Protein AF-A0A6C1KLH9-F1 (afdb_monomer)

Mean predicted aligned error: 2.97 Å

Solvent-accessible surface area (backbone atoms only — not comparable to full-atom values): 5590 Å² total; per-residue (Å²): 130,92,80,72,54,61,69,61,37,35,52,55,48,45,41,52,48,48,38,57,47,50,35,68,76,35,86,89,40,57,54,79,49,63,42,49,53,34,74,31,75,55,49,77,56,95,38,33,42,35,18,77,17,16,30,36,28,32,87,83,40,42,24,37,27,28,38,41,34,32,32,39,85,80,25,79,49,77,76,46,77,52,74,49,81,56,61,74,53,60,75,88,53,27,72,83,34,80,45,76,125

Secondary structure (DSSP, 8-state):
-----HHHHHHHHHHHHHHHHHHHH-TT--EEEEEEEEEEPPEE-SSEEEEEEEEEEETTEEEEEEEEEEE-TTS-SEEEEEEEEEEEPPGGGGGGGT---

Nearest PDB structures (foldseek):
  4r80-assembly2_B  TM=5.810E-01  e=1.129E-02  synthetic construct
  3fka-assembly1_D  TM=5.463E-01  e=1.546E+00  Ruegeria pomeroyi DSS-3
  7o5y-assembly1_B  TM=3.064E-01  e=9.012E-01  Streptococcus sanguinis
  7yyh-assembly1_P  TM=3.234E-01  e=3.374E+00  Homo sapiens
  1t71-assembly1_A  TM=4.391E-01  e=6.527E+00  Mycoplasmoides pneumoniae M129

pLDDT: mean 95.74, std 7.6, range [46.28, 98.81]

Radius of gyration: 13.22 Å; Cα contacts (8 Å, |Δi|>4): 206; chains: 1; bounding box: 38×27×30 Å

Sequence (101 aa):
MLHVDLPTRIEQRCNARAMGTVGREHADMQPEETVAYAFADPQLGEASISAPGAAIRSHGHWYHLSYTCHTSADGMDVDTFSYTLGAEVPRDDWSAHSLVP

Foldseek 3Di:
DPDDDQQVLLVVLLFVVVQVVCCVVPVPWNWDGKALPQQHDWDDDQFKIWRQFMWTDTPNWIWTKTKIWGADNSSPGTPDIDMDTGGIDDPVCQVVRVHDD

Structure (mmCIF, N/CA/C/O backbone):
data_AF-A0A6C1KLH9-F1
#
_entry.id   AF-A0A6C1KLH9-F1
#
loop_
_atom_site.group_PDB
_atom_site.id
_atom_site.type_symbol
_atom_site.label_atom_id
_atom_site.label_alt_id
_atom_site.label_comp_id
_atom_site.label_asym_id
_atom_site.label_entity_id
_atom_site.label_seq_id
_atom_site.pdbx_PDB_ins_code
_atom_site.Cartn_x
_atom_site.Cartn_y
_atom_site.Cartn_z
_atom_site.occupancy
_atom_site.B_iso_or_equiv
_atom_site.auth_seq_id
_atom_site.auth_comp_id
_atom_site.auth_asym_id
_atom_site.auth_atom_id
_atom_site.pdbx_PDB_model_num
ATOM 1 N N . MET A 1 1 ? 23.216 -14.791 2.962 1.00 46.28 1 MET A N 1
ATOM 2 C CA . MET A 1 1 ? 22.386 -13.618 2.620 1.00 46.28 1 MET A CA 1
ATOM 3 C C . MET A 1 1 ? 21.072 -14.152 2.091 1.00 46.28 1 MET A C 1
ATOM 5 O O . MET A 1 1 ? 21.117 -14.959 1.172 1.00 46.28 1 MET A O 1
ATOM 9 N N . LEU A 1 2 ? 19.942 -13.797 2.702 1.00 53.00 2 LEU A N 1
ATOM 10 C CA . LEU A 1 2 ? 18.626 -14.114 2.144 1.00 53.00 2 LEU A CA 1
ATOM 11 C C . LEU A 1 2 ? 18.486 -13.326 0.839 1.00 53.00 2 LEU A C 1
ATOM 13 O O . LEU A 1 2 ? 18.383 -12.102 0.861 1.00 53.00 2 LEU A O 1
ATOM 17 N N . HIS A 1 3 ? 18.592 -14.018 -0.292 1.00 69.25 3 HIS A N 1
ATOM 18 C CA . HIS A 1 3 ? 18.278 -13.445 -1.592 1.00 69.25 3 HIS A CA 1
ATOM 19 C C . HIS A 1 3 ? 16.765 -13.540 -1.756 1.00 69.25 3 HIS A C 1
ATOM 21 O O . HIS A 1 3 ? 16.235 -14.619 -2.003 1.00 69.25 3 HIS A O 1
ATOM 27 N N . VAL A 1 4 ? 16.078 -12.426 -1.527 1.00 78.94 4 VAL A N 1
ATOM 28 C CA . VAL A 1 4 ? 14.651 -12.306 -1.823 1.00 78.94 4 VAL A CA 1
ATOM 29 C C . VAL A 1 4 ? 14.512 -12.222 -3.343 1.00 78.94 4 VAL A C 1
ATOM 31 O O . VAL A 1 4 ? 15.232 -11.443 -3.979 1.00 78.94 4 VAL A O 1
ATOM 34 N N . ASP A 1 5 ? 13.634 -13.036 -3.931 1.00 92.38 5 ASP A N 1
ATOM 35 C CA . ASP A 1 5 ? 13.367 -12.962 -5.368 1.00 92.38 5 ASP A CA 1
ATOM 36 C C . ASP A 1 5 ? 12.862 -11.564 -5.772 1.00 92.38 5 ASP A C 1
ATOM 38 O O . ASP A 1 5 ? 12.436 -10.753 -4.944 1.00 92.38 5 ASP A O 1
ATOM 42 N N . LEU A 1 6 ? 13.008 -11.229 -7.055 1.00 93.06 6 LEU A N 1
ATOM 43 C CA . LEU A 1 6 ? 12.663 -9.898 -7.553 1.00 93.06 6 LEU A CA 1
ATOM 44 C C . LEU A 1 6 ? 11.189 -9.527 -7.283 1.00 93.06 6 LEU A C 1
ATOM 46 O O . LEU A 1 6 ? 10.983 -8.447 -6.731 1.00 93.06 6 LEU A O 1
ATOM 50 N N . PRO A 1 7 ? 10.187 -10.385 -7.566 1.00 9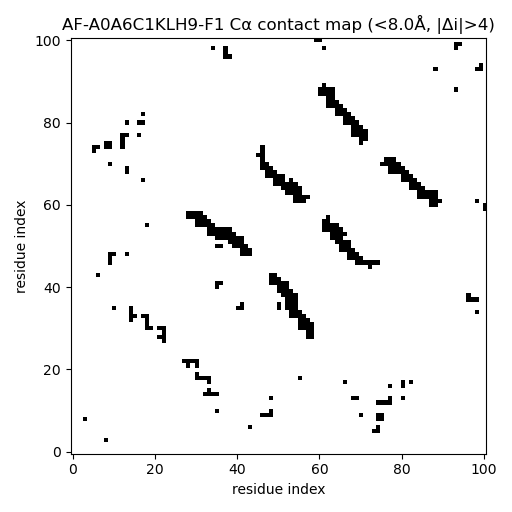4.69 7 PRO A N 1
ATOM 51 C CA . PRO A 1 7 ? 8.788 -10.078 -7.267 1.00 94.69 7 PRO A CA 1
ATOM 52 C C . PRO A 1 7 ? 8.525 -9.743 -5.798 1.00 94.69 7 PRO A C 1
ATOM 54 O O . PRO A 1 7 ? 7.944 -8.703 -5.495 1.00 94.69 7 PRO A O 1
ATOM 57 N N . THR A 1 8 ? 9.022 -10.573 -4.879 1.00 95.12 8 THR A N 1
ATOM 58 C CA . THR A 1 8 ? 8.840 -10.361 -3.440 1.00 95.12 8 THR A CA 1
ATOM 59 C C . THR A 1 8 ? 9.513 -9.065 -2.998 1.00 95.12 8 THR A C 1
ATOM 61 O O . THR A 1 8 ? 8.968 -8.308 -2.200 1.00 95.12 8 THR A O 1
ATOM 64 N N . ARG A 1 9 ? 10.697 -8.755 -3.535 1.00 95.69 9 ARG A N 1
ATOM 65 C CA . ARG A 1 9 ? 11.391 -7.496 -3.244 1.00 95.69 9 ARG A CA 1
ATOM 66 C C . ARG A 1 9 ? 10.610 -6.278 -3.747 1.00 95.69 9 ARG A C 1
ATOM 68 O O . ARG A 1 9 ? 10.506 -5.312 -2.993 1.00 95.69 9 ARG A O 1
ATOM 75 N N . ILE A 1 10 ? 10.056 -6.333 -4.960 1.00 97.25 10 ILE A N 1
ATOM 76 C CA . ILE A 1 10 ? 9.195 -5.275 -5.513 1.00 97.25 10 ILE A CA 1
ATOM 77 C C . ILE A 1 10 ? 8.002 -5.045 -4.583 1.00 97.25 10 ILE A C 1
ATOM 79 O O . ILE A 1 10 ? 7.789 -3.918 -4.138 1.00 97.25 10 ILE A O 1
ATOM 83 N N . GLU A 1 11 ? 7.273 -6.104 -4.225 1.00 97.50 11 GLU A N 1
ATOM 84 C CA . GLU A 1 11 ? 6.118 -6.007 -3.328 1.00 97.50 11 GLU A CA 1
ATOM 85 C C . GLU A 1 11 ? 6.498 -5.375 -1.983 1.00 97.50 11 GLU A C 1
ATOM 87 O O . GLU A 1 11 ? 5.890 -4.390 -1.567 1.00 97.50 11 GLU A O 1
ATOM 92 N N . GLN A 1 12 ? 7.557 -5.866 -1.336 1.00 96.88 12 GLN A N 1
ATOM 93 C CA . GLN A 1 12 ? 8.008 -5.358 -0.037 1.00 96.88 12 GLN A CA 1
ATOM 94 C C . GLN A 1 12 ? 8.412 -3.877 -0.096 1.00 96.88 12 GLN A C 1
ATOM 96 O O . GLN A 1 12 ? 8.084 -3.100 0.805 1.00 96.88 12 GLN A O 1
ATOM 101 N N . ARG A 1 13 ? 9.094 -3.448 -1.167 1.00 97.69 13 ARG A N 1
ATOM 102 C CA . ARG A 1 13 ? 9.436 -2.032 -1.369 1.00 97.69 13 ARG A CA 1
ATOM 103 C C . ARG A 1 13 ? 8.206 -1.166 -1.597 1.00 97.69 13 ARG A C 1
ATOM 105 O O . ARG A 1 13 ? 8.121 -0.076 -1.030 1.00 97.69 13 ARG A O 1
ATOM 112 N N . CYS A 1 14 ? 7.257 -1.645 -2.389 1.00 98.44 14 CYS A N 1
ATOM 113 C CA . CYS A 1 14 ? 6.030 -0.919 -2.679 1.00 98.44 14 CYS A CA 1
ATOM 114 C C . CYS A 1 14 ? 5.108 -0.829 -1.454 1.00 98.44 14 CYS A C 1
ATOM 116 O O . CYS A 1 14 ? 4.567 0.245 -1.199 1.00 98.44 14 CYS A O 1
ATOM 118 N N . ASN A 1 15 ? 5.027 -1.873 -0.623 1.00 98.44 15 ASN A N 1
ATOM 119 C CA . ASN A 1 15 ? 4.330 -1.838 0.667 1.00 98.44 15 ASN A CA 1
ATOM 120 C C . ASN A 1 15 ? 4.972 -0.821 1.621 1.00 98.44 15 ASN A C 1
ATOM 122 O O . ASN A 1 15 ? 4.283 0.018 2.202 1.00 98.44 15 ASN A O 1
ATOM 126 N N . ALA A 1 16 ? 6.306 -0.810 1.727 1.00 98.44 16 ALA A N 1
ATOM 127 C CA . ALA A 1 16 ? 7.017 0.192 2.523 1.00 98.44 16 ALA A CA 1
ATOM 128 C C . ALA A 1 16 ? 6.774 1.623 2.010 1.00 98.44 16 ALA A C 1
ATOM 130 O O . ALA A 1 16 ? 6.589 2.557 2.797 1.00 98.44 16 ALA A O 1
ATOM 131 N N . ARG A 1 17 ? 6.728 1.807 0.685 1.00 98.62 17 ARG A N 1
ATOM 132 C CA . ARG A 1 17 ? 6.386 3.091 0.069 1.00 98.62 17 ARG A CA 1
ATOM 133 C C . ARG A 1 17 ? 4.946 3.502 0.362 1.00 98.62 17 ARG A C 1
ATOM 135 O O . ARG A 1 17 ? 4.741 4.687 0.633 1.00 98.62 17 ARG A O 1
ATOM 142 N N . ALA A 1 18 ? 3.991 2.573 0.330 1.00 98.69 18 ALA A N 1
ATOM 143 C CA . ALA A 1 18 ? 2.596 2.828 0.672 1.00 98.69 18 ALA A CA 1
ATOM 144 C C . ALA A 1 18 ? 2.477 3.350 2.104 1.00 98.69 18 ALA A C 1
ATOM 146 O O . ALA A 1 18 ? 2.005 4.467 2.300 1.00 98.69 18 ALA A O 1
ATOM 147 N N . MET A 1 19 ? 3.035 2.624 3.077 1.00 98.62 19 MET A N 1
ATOM 148 C CA . MET A 1 19 ? 3.065 3.040 4.483 1.00 98.62 19 MET A CA 1
ATOM 149 C C . MET A 1 19 ? 3.694 4.420 4.670 1.00 98.62 19 MET A C 1
ATOM 151 O O . MET A 1 19 ? 3.108 5.305 5.291 1.00 98.62 19 MET A O 1
ATOM 155 N N . GLY A 1 20 ? 4.871 4.643 4.082 1.00 98.31 20 GLY A N 1
ATOM 156 C CA . GLY A 1 20 ? 5.551 5.926 4.203 1.00 98.31 20 GLY A CA 1
ATOM 157 C C . GLY A 1 20 ? 4.793 7.078 3.539 1.00 98.31 20 GLY A C 1
ATOM 158 O O . GLY A 1 20 ? 4.877 8.206 4.010 1.00 98.31 20 GLY A O 1
ATOM 159 N N . THR A 1 21 ? 4.094 6.832 2.431 1.00 98.44 21 THR A N 1
ATOM 160 C CA . THR A 1 21 ? 3.346 7.874 1.709 1.00 98.44 21 THR A CA 1
ATOM 161 C C . THR A 1 21 ? 2.048 8.206 2.428 1.00 98.44 21 THR A C 1
ATOM 163 O O . THR A 1 21 ? 1.839 9.375 2.738 1.00 98.44 21 THR A O 1
ATOM 166 N N . VAL A 1 22 ? 1.263 7.193 2.806 1.00 98.56 22 VAL A N 1
ATOM 167 C CA . VAL A 1 22 ? 0.024 7.371 3.573 1.00 98.56 22 VAL A CA 1
ATOM 168 C C . VAL A 1 22 ? 0.303 8.103 4.885 1.00 98.56 22 VAL A C 1
ATOM 170 O O . VAL A 1 22 ? -0.322 9.122 5.145 1.00 98.56 22 VAL A O 1
ATOM 173 N N . GLY A 1 23 ? 1.305 7.680 5.663 1.00 98.19 23 GLY A N 1
ATOM 174 C CA . GLY A 1 23 ? 1.632 8.340 6.934 1.00 98.19 23 GLY A CA 1
ATOM 175 C C . GLY A 1 23 ? 2.181 9.768 6.795 1.00 98.19 23 GLY A C 1
ATOM 176 O O . GLY A 1 23 ? 2.164 10.530 7.756 1.00 98.19 23 GLY A O 1
ATOM 177 N N . ARG A 1 24 ? 2.683 10.162 5.616 1.00 98.06 24 ARG A N 1
ATOM 178 C CA . ARG A 1 24 ? 3.086 11.556 5.351 1.00 98.06 24 ARG A CA 1
ATOM 179 C C . ARG A 1 24 ? 1.920 12.429 4.899 1.00 98.06 24 ARG A C 1
ATOM 181 O O . ARG A 1 24 ? 1.921 13.618 5.199 1.00 98.06 24 ARG A O 1
ATOM 188 N N . GLU A 1 25 ? 0.988 11.868 4.135 1.00 98.19 25 GLU A N 1
ATOM 189 C CA . GLU A 1 25 ? -0.135 12.604 3.541 1.00 98.19 25 GLU A CA 1
ATOM 190 C C . GLU A 1 25 ? -1.356 12.673 4.472 1.00 98.19 25 GLU A C 1
ATOM 192 O O . GLU A 1 25 ? -2.117 13.637 4.408 1.00 98.19 25 GLU A O 1
ATOM 197 N N . HIS A 1 26 ? -1.495 11.712 5.388 1.00 97.50 26 HIS A N 1
ATOM 198 C CA . HIS A 1 26 ? -2.560 11.630 6.385 1.00 97.50 26 HIS A CA 1
ATOM 199 C C . HIS A 1 26 ? -1.962 11.719 7.793 1.00 97.50 26 HIS A C 1
ATOM 201 O O . HIS A 1 26 ? -1.469 10.735 8.339 1.00 97.50 26 HIS A O 1
ATOM 207 N N . ALA A 1 27 ? -1.969 12.921 8.377 1.00 94.06 27 ALA A N 1
ATOM 208 C CA . ALA A 1 27 ? -1.301 13.206 9.653 1.00 94.06 27 ALA A CA 1
ATOM 209 C C . ALA A 1 27 ? -1.894 12.454 10.864 1.00 94.06 27 ALA A C 1
ATOM 211 O O . ALA A 1 27 ? -1.248 12.359 11.905 1.00 94.06 27 ALA A O 1
ATOM 212 N N . ASP A 1 28 ? -3.119 11.953 10.734 1.00 95.62 28 ASP A N 1
ATOM 213 C CA . ASP A 1 28 ? -3.840 11.132 11.706 1.00 95.62 28 ASP A CA 1
ATOM 214 C C . ASP A 1 28 ? -3.600 9.624 11.530 1.00 95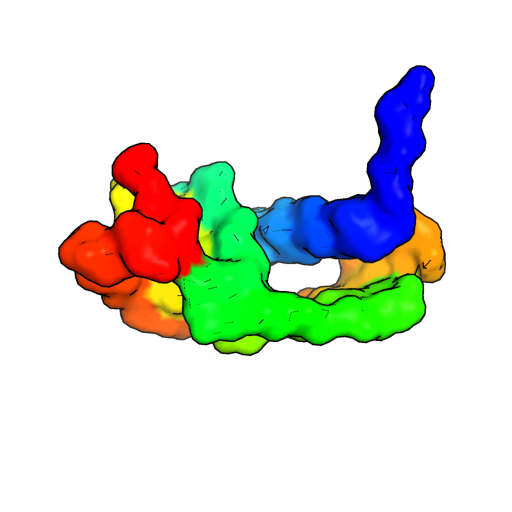.62 28 ASP A C 1
ATOM 216 O O . ASP A 1 28 ? -4.095 8.832 12.329 1.00 95.62 28 ASP A O 1
ATOM 220 N N . MET A 1 29 ? -2.824 9.221 10.519 1.00 97.69 29 MET A N 1
ATOM 221 C CA . MET A 1 29 ? -2.463 7.829 10.286 1.00 97.69 29 MET A CA 1
ATOM 222 C C . MET A 1 29 ? -1.009 7.554 10.669 1.00 97.69 29 MET A C 1
ATOM 224 O O . MET A 1 29 ? -0.069 8.205 10.215 1.00 97.69 29 MET A O 1
ATOM 228 N N . GLN A 1 30 ? -0.815 6.481 11.425 1.00 98.00 30 GLN A N 1
ATOM 229 C CA . GLN A 1 30 ? 0.464 5.811 11.631 1.00 98.00 30 GLN A CA 1
ATOM 230 C C . GLN A 1 30 ? 0.400 4.407 11.015 1.00 98.00 30 GLN A C 1
ATOM 232 O O . GLN A 1 30 ? -0.097 3.494 11.677 1.00 98.00 30 GLN A O 1
ATOM 237 N N . PRO A 1 31 ? 0.795 4.218 9.742 1.00 98.12 31 PRO A N 1
ATOM 238 C CA . PRO A 1 31 ? 0.760 2.903 9.117 1.00 98.12 31 PRO A CA 1
ATOM 239 C C . PRO A 1 31 ? 1.743 1.913 9.748 1.00 98.12 31 PRO A C 1
ATOM 241 O O . PRO A 1 31 ? 2.911 2.235 9.963 1.00 98.12 31 PRO A O 1
ATOM 244 N N . GLU A 1 32 ? 1.255 0.707 10.016 1.00 97.00 32 GLU A N 1
ATOM 245 C CA . GLU A 1 32 ? 1.968 -0.371 10.714 1.00 97.00 32 GLU A CA 1
ATOM 246 C C . GLU A 1 32 ? 2.275 -1.537 9.768 1.00 97.00 32 GLU A C 1
ATOM 248 O O . GLU A 1 32 ? 3.343 -2.143 9.841 1.00 97.00 32 GLU A O 1
ATOM 253 N N . GLU A 1 33 ? 1.333 -1.841 8.873 1.00 97.44 33 GLU A N 1
ATOM 254 C CA . GLU A 1 33 ? 1.382 -2.998 7.984 1.00 97.44 33 GLU A CA 1
ATOM 255 C C . GLU A 1 33 ? 0.618 -2.720 6.684 1.00 97.44 33 GLU A C 1
ATOM 257 O O . GLU A 1 33 ? -0.317 -1.919 6.649 1.00 97.44 33 GLU A O 1
ATOM 262 N N . THR A 1 34 ? 1.007 -3.380 5.593 1.00 98.38 34 THR A N 1
ATOM 263 C CA . THR A 1 34 ? 0.264 -3.386 4.326 1.00 98.38 34 THR A CA 1
ATOM 264 C C . THR A 1 34 ? 0.175 -4.810 3.795 1.00 98.38 34 THR A C 1
ATOM 266 O O . THR A 1 34 ? 1.194 -5.488 3.680 1.00 98.38 34 THR A O 1
ATOM 269 N N . VAL A 1 35 ? -1.036 -5.243 3.443 1.00 98.12 35 VAL A N 1
ATOM 270 C CA . VAL A 1 35 ? -1.328 -6.554 2.850 1.00 98.12 35 VAL A CA 1
ATOM 271 C C . VAL A 1 35 ? -1.818 -6.323 1.425 1.00 98.12 35 VAL A C 1
ATOM 273 O O . VAL A 1 35 ? -2.915 -5.809 1.226 1.00 98.12 35 VAL A O 1
ATOM 276 N N . ALA A 1 36 ? -1.008 -6.670 0.423 1.00 98.06 36 ALA A N 1
ATOM 277 C CA . ALA A 1 36 ? -1.289 -6.355 -0.983 1.00 98.06 36 ALA A CA 1
ATOM 278 C C . ALA A 1 36 ? -2.425 -7.195 -1.602 1.00 98.06 36 ALA A C 1
ATOM 280 O O . ALA A 1 36 ? -3.040 -6.767 -2.574 1.00 98.06 36 ALA A O 1
ATOM 281 N N . TYR A 1 37 ? -2.703 -8.369 -1.029 1.00 97.44 37 TYR A N 1
ATOM 282 C CA . TYR A 1 37 ? -3.624 -9.381 -1.560 1.00 97.44 37 TYR A CA 1
ATOM 283 C C . TYR A 1 37 ? -4.932 -9.524 -0.757 1.00 97.44 37 TYR A C 1
ATOM 285 O O . TYR A 1 37 ? -5.630 -10.524 -0.893 1.00 97.44 37 TYR A O 1
ATOM 293 N N . ALA A 1 38 ? -5.267 -8.563 0.112 1.00 97.56 38 ALA A N 1
ATOM 294 C CA . ALA A 1 38 ? -6.359 -8.707 1.083 1.00 97.56 38 ALA A CA 1
ATOM 295 C C . ALA A 1 38 ? -7.736 -8.967 0.428 1.00 97.56 38 ALA A C 1
ATOM 297 O O . ALA A 1 38 ? -8.456 -9.887 0.812 1.00 97.56 38 ALA A O 1
ATOM 298 N N . PHE A 1 39 ? -8.094 -8.174 -0.582 1.00 98.06 39 PHE A N 1
ATOM 299 C CA . PHE A 1 39 ? -9.393 -8.201 -1.267 1.00 98.06 39 PHE A CA 1
ATOM 300 C C . PHE A 1 39 ? -9.304 -8.608 -2.742 1.00 98.06 39 PHE A C 1
ATOM 302 O O . PHE A 1 39 ? -10.328 -8.909 -3.355 1.00 98.06 39 PHE A O 1
ATOM 309 N N . ALA A 1 40 ? -8.106 -8.595 -3.326 1.00 98.19 40 ALA A N 1
ATOM 310 C CA . ALA A 1 40 ? -7.838 -9.033 -4.692 1.00 98.19 40 ALA A CA 1
ATOM 311 C C . ALA A 1 40 ? -6.343 -9.314 -4.866 1.00 98.19 40 ALA A C 1
ATOM 313 O O . ALA A 1 40 ? -5.520 -8.615 -4.274 1.00 98.19 40 ALA A O 1
ATOM 314 N N . ASP A 1 41 ? -6.004 -10.285 -5.715 1.00 98.06 41 ASP A N 1
ATOM 315 C CA . ASP A 1 41 ? -4.611 -10.644 -5.981 1.00 98.06 41 ASP A CA 1
ATOM 316 C C . ASP A 1 41 ? -3.843 -9.490 -6.655 1.00 98.06 41 ASP A C 1
ATOM 318 O O . ASP A 1 41 ? -4.360 -8.861 -7.591 1.00 98.06 41 ASP A O 1
ATOM 322 N N . PRO A 1 42 ? -2.596 -9.217 -6.233 1.00 97.94 42 PRO A N 1
ATOM 323 C CA . PRO A 1 42 ? -1.744 -8.253 -6.903 1.00 97.94 42 PRO A CA 1
ATOM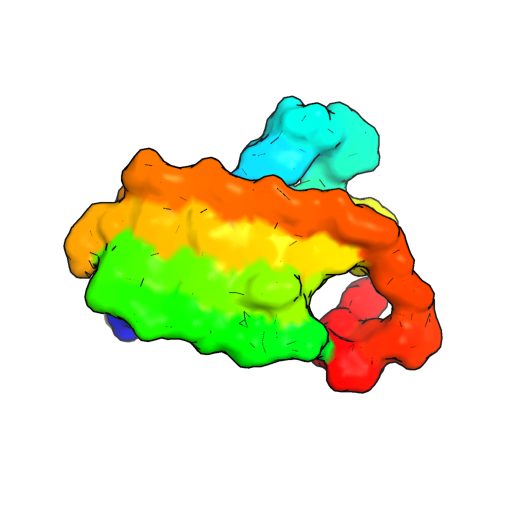 324 C C . PRO A 1 42 ? -1.311 -8.756 -8.285 1.00 97.94 42 PRO A C 1
ATOM 326 O O . PRO A 1 42 ? -1.031 -9.937 -8.495 1.00 97.94 42 PRO A O 1
ATOM 329 N N . GLN A 1 43 ? -1.196 -7.834 -9.236 1.00 98.38 43 GLN A N 1
ATOM 330 C CA . GLN A 1 43 ? -0.666 -8.092 -10.569 1.00 98.38 43 GLN A CA 1
ATOM 331 C C . GLN A 1 43 ? 0.789 -7.633 -10.657 1.00 98.38 43 GLN A C 1
ATOM 333 O O . GLN A 1 43 ? 1.090 -6.448 -10.505 1.00 98.38 43 GLN A O 1
ATOM 338 N N . LEU A 1 44 ? 1.692 -8.571 -10.938 1.00 96.75 44 LEU A N 1
ATOM 339 C CA . LEU A 1 44 ? 3.122 -8.312 -11.109 1.00 96.75 44 LEU A CA 1
ATOM 340 C C . LEU A 1 44 ? 3.474 -8.068 -12.584 1.00 96.75 44 LEU A C 1
ATOM 342 O O . LEU A 1 44 ? 3.021 -8.790 -13.472 1.00 96.75 44 LEU A O 1
ATOM 346 N N . GLY A 1 45 ? 4.317 -7.066 -12.826 1.00 94.81 45 GLY A N 1
ATOM 347 C CA . GLY A 1 45 ? 5.030 -6.839 -14.086 1.00 94.81 45 GLY A CA 1
ATOM 348 C C . GLY A 1 45 ? 6.543 -7.013 -13.905 1.00 94.81 45 GLY A C 1
ATOM 349 O O . GLY A 1 45 ? 6.995 -7.456 -12.854 1.00 94.81 45 GLY A O 1
ATOM 350 N 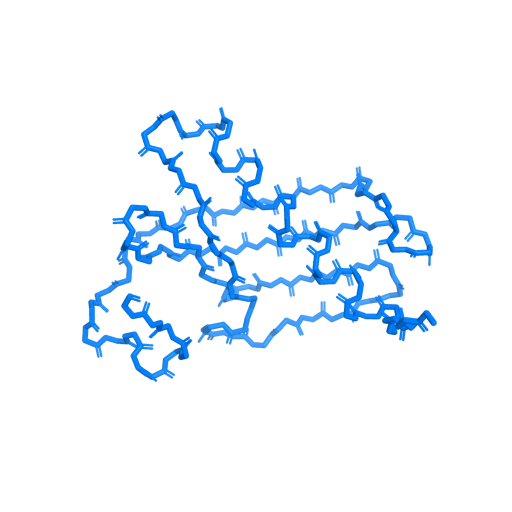N . GLU A 1 46 ? 7.343 -6.648 -14.912 1.00 92.06 46 GLU A N 1
ATOM 351 C CA . GLU A 1 46 ? 8.809 -6.832 -14.867 1.00 92.06 46 GLU A CA 1
ATOM 352 C C . GLU A 1 46 ? 9.488 -6.061 -13.722 1.00 92.06 46 GLU A C 1
ATOM 354 O O . GLU A 1 46 ? 10.373 -6.589 -13.055 1.00 92.06 46 GLU A O 1
ATOM 359 N N . ALA A 1 47 ? 9.054 -4.823 -13.480 1.00 96.38 47 ALA A N 1
ATOM 360 C CA . ALA A 1 47 ? 9.552 -3.947 -12.417 1.00 96.38 47 ALA A CA 1
ATOM 361 C C . ALA A 1 47 ? 8.395 -3.153 -11.790 1.00 96.38 47 ALA A C 1
ATOM 363 O O . ALA A 1 47 ? 8.483 -1.952 -11.539 1.00 96.38 47 ALA A O 1
ATOM 364 N N . SER A 1 48 ? 7.238 -3.801 -11.648 1.00 97.94 48 SER A N 1
ATOM 365 C CA . SER A 1 48 ? 6.018 -3.137 -11.202 1.00 97.94 48 SER A CA 1
ATOM 366 C C . SER A 1 48 ? 5.065 -4.081 -10.499 1.00 97.94 48 SER A C 1
ATOM 368 O O . SER A 1 48 ? 5.058 -5.284 -10.752 1.00 97.94 48 SER A O 1
ATOM 370 N N . ILE A 1 49 ? 4.198 -3.504 -9.680 1.00 98.50 49 ILE A N 1
ATOM 371 C CA . ILE A 1 49 ? 3.098 -4.197 -9.022 1.00 98.50 49 ILE A CA 1
ATOM 372 C C . ILE A 1 49 ? 1.870 -3.284 -8.995 1.00 98.50 49 ILE A C 1
ATOM 374 O O . ILE A 1 49 ? 1.972 -2.089 -8.700 1.00 98.50 49 ILE A O 1
ATOM 378 N N . SER A 1 50 ? 0.707 -3.852 -9.296 1.00 98.69 50 SER A N 1
ATOM 379 C CA . SER A 1 50 ? -0.592 -3.249 -9.006 1.00 98.69 50 SER A CA 1
ATOM 380 C C . SER A 1 50 ? -1.305 -4.105 -7.969 1.00 98.69 50 SER A C 1
ATOM 382 O O . SER A 1 50 ? -1.360 -5.321 -8.106 1.00 98.69 50 SER A O 1
ATOM 384 N N . ALA A 1 51 ? -1.804 -3.484 -6.909 1.00 98.69 51 ALA A N 1
ATOM 385 C CA . ALA A 1 51 ? -2.514 -4.145 -5.824 1.00 98.69 51 ALA A CA 1
ATOM 386 C C . ALA A 1 51 ? -3.893 -3.485 -5.685 1.00 98.69 51 ALA A C 1
ATOM 388 O O . ALA A 1 51 ? -4.039 -2.517 -4.934 1.00 98.69 51 ALA A O 1
ATOM 389 N N . PRO A 1 52 ? -4.902 -3.933 -6.454 1.00 98.50 52 PRO A N 1
ATOM 390 C CA . PRO A 1 52 ? -6.214 -3.285 -6.495 1.00 98.50 52 PRO A CA 1
ATOM 391 C C . PRO A 1 52 ? -7.056 -3.536 -5.236 1.00 98.50 52 PRO A C 1
ATOM 393 O O . PRO A 1 52 ? -8.006 -2.799 -4.991 1.00 98.50 52 PRO A O 1
ATOM 396 N N . GLY A 1 53 ? -6.716 -4.562 -4.451 1.00 98.19 53 GLY A N 1
ATOM 397 C CA . GLY A 1 53 ? -7.417 -4.945 -3.228 1.00 98.19 53 GLY A CA 1
ATOM 398 C C . GLY A 1 53 ? -6.497 -5.009 -2.015 1.00 98.19 53 GLY A C 1
ATOM 399 O O . GLY A 1 53 ? -6.627 -5.922 -1.207 1.00 98.19 53 GLY A O 1
ATOM 400 N N . ALA A 1 54 ? -5.546 -4.088 -1.895 1.00 98.62 54 ALA A N 1
ATOM 401 C CA . ALA A 1 54 ? -4.688 -4.029 -0.724 1.00 98.62 54 ALA A CA 1
ATOM 402 C C . ALA A 1 54 ? -5.458 -3.570 0.533 1.00 98.62 54 ALA A C 1
ATOM 404 O O . ALA A 1 54 ? -6.564 -3.023 0.479 1.00 98.62 54 ALA A O 1
ATOM 405 N N . ALA A 1 55 ? -4.842 -3.763 1.691 1.00 98.69 55 ALA A N 1
ATOM 406 C CA . ALA A 1 55 ? -5.269 -3.166 2.945 1.00 98.69 55 ALA A CA 1
ATOM 407 C C . ALA A 1 55 ? -4.062 -2.581 3.673 1.00 98.69 55 ALA A C 1
ATOM 409 O O . ALA A 1 55 ? -2.959 -3.125 3.593 1.00 98.69 55 ALA A O 1
ATOM 410 N N . ILE A 1 56 ? 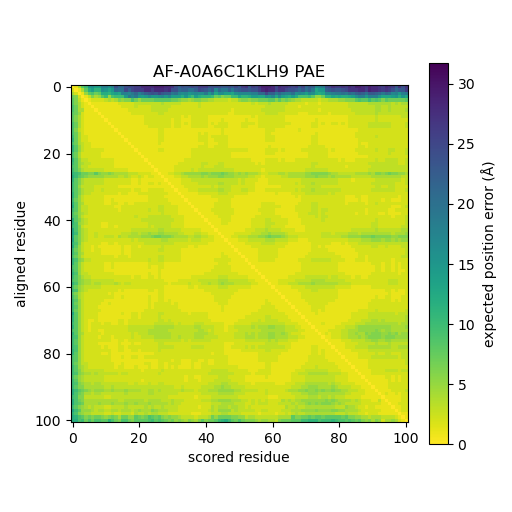-4.271 -1.482 4.389 1.00 98.69 56 ILE A N 1
ATOM 411 C CA . ILE A 1 56 ? -3.247 -0.846 5.215 1.00 98.69 56 ILE A CA 1
ATOM 412 C C . ILE A 1 56 ? -3.739 -0.733 6.648 1.00 98.69 56 ILE A C 1
ATOM 414 O O . ILE A 1 56 ? -4.866 -0.306 6.897 1.00 98.69 56 ILE A O 1
ATOM 418 N N . ARG A 1 57 ? -2.898 -1.142 7.591 1.00 98.44 57 ARG A N 1
ATOM 419 C CA . ARG A 1 57 ? -3.198 -1.077 9.014 1.00 98.44 57 ARG A CA 1
ATOM 420 C C . ARG A 1 57 ? -2.654 0.211 9.593 1.00 98.44 57 ARG A C 1
ATOM 422 O O . ARG A 1 57 ? -1.490 0.537 9.367 1.00 98.44 57 ARG A O 1
ATOM 429 N N . SER A 1 58 ? -3.466 0.916 10.365 1.00 98.12 58 SER A N 1
ATOM 430 C CA . SER A 1 58 ? -3.039 2.069 11.140 1.00 98.12 58 SER A CA 1
ATOM 431 C C . SER A 1 58 ? -3.785 2.134 12.466 1.00 98.12 58 SER A C 1
ATOM 433 O O . SER A 1 58 ? -5.005 1.987 12.496 1.00 98.12 58 SER A O 1
ATOM 435 N N . HIS A 1 59 ? -3.054 2.341 13.563 1.00 96.25 59 HIS A N 1
ATOM 436 C CA . HIS A 1 59 ? -3.609 2.364 14.921 1.00 96.25 59 HIS A CA 1
ATOM 437 C C . HIS A 1 59 ? -4.433 1.112 15.273 1.00 96.25 59 HIS A C 1
ATOM 439 O O . HIS A 1 59 ? -5.410 1.191 16.012 1.00 96.25 59 HIS A O 1
ATOM 445 N N . GLY A 1 60 ? -4.059 -0.056 14.739 1.00 96.00 60 GLY A N 1
ATOM 446 C CA . GLY A 1 60 ? -4.827 -1.290 14.929 1.00 96.00 60 GLY A CA 1
ATOM 447 C C . GLY A 1 60 ? -6.143 -1.383 14.150 1.00 96.00 60 GLY A C 1
ATOM 448 O O . GLY A 1 60 ? -6.885 -2.336 14.366 1.00 96.00 60 GLY A O 1
ATOM 449 N N . HIS A 1 61 ? -6.423 -0.442 13.247 1.00 97.62 61 HIS A N 1
ATOM 450 C CA . HIS A 1 61 ? -7.560 -0.474 12.329 1.00 97.62 61 HIS A CA 1
ATOM 451 C C . HIS A 1 61 ? -7.078 -0.735 10.903 1.00 97.62 61 HIS A C 1
ATOM 453 O O . HIS A 1 61 ? -6.024 -0.244 10.498 1.00 97.62 61 HIS A O 1
ATOM 459 N N . TRP A 1 62 ? -7.844 -1.503 10.134 1.00 98.50 62 TRP A N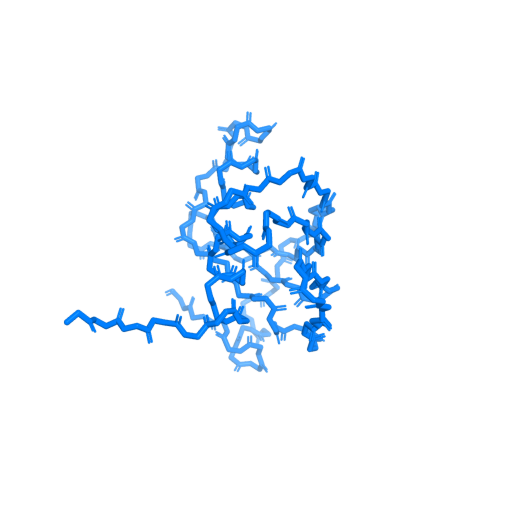 1
ATOM 460 C CA . TRP A 1 62 ? -7.539 -1.786 8.734 1.00 98.50 62 TRP A CA 1
ATOM 461 C C . TRP A 1 62 ? -8.338 -0.870 7.821 1.00 98.50 62 TRP A C 1
ATOM 463 O O . TRP A 1 62 ? -9.521 -0.657 8.049 1.00 98.50 62 TRP A O 1
ATOM 473 N N . TYR A 1 63 ? -7.711 -0.374 6.762 1.00 98.62 63 TYR A N 1
ATOM 474 C CA . TYR A 1 63 ? -8.336 0.482 5.759 1.00 98.62 63 TYR A CA 1
ATOM 475 C C . TYR A 1 63 ? -8.129 -0.117 4.379 1.00 98.62 63 TYR A C 1
ATOM 477 O O . TYR A 1 63 ? -7.060 -0.662 4.085 1.00 98.62 63 TYR A O 1
ATOM 485 N N . HIS A 1 64 ? -9.138 0.003 3.521 1.00 98.62 64 HIS A N 1
ATOM 486 C CA . HIS A 1 64 ? -8.999 -0.370 2.121 1.00 98.62 64 HIS A CA 1
ATOM 487 C C . HIS A 1 64 ? -7.909 0.472 1.461 1.00 98.62 64 HIS A C 1
ATOM 489 O O . HIS A 1 64 ? -7.859 1.692 1.620 1.00 98.62 64 HIS A O 1
ATOM 495 N N . LEU A 1 65 ? -7.059 -0.180 0.679 1.00 98.81 65 LEU A N 1
ATOM 496 C CA . LEU A 1 65 ? -6.021 0.466 -0.101 1.00 98.81 65 LEU A CA 1
ATOM 497 C C . LEU A 1 65 ? -6.038 -0.114 -1.514 1.00 98.81 65 LEU A C 1
ATOM 499 O O . LEU A 1 65 ? -6.237 -1.304 -1.724 1.00 98.81 65 LEU A O 1
ATOM 503 N N . SER A 1 66 ? -5.768 0.722 -2.503 1.00 98.75 66 SER A N 1
ATOM 504 C CA . SER A 1 66 ? -5.307 0.242 -3.802 1.00 98.75 66 SER A CA 1
ATOM 505 C C . SER A 1 66 ? -4.068 1.021 -4.193 1.00 98.75 66 SER A C 1
ATOM 507 O O . SER A 1 66 ? -3.971 2.205 -3.861 1.00 98.75 66 SER A O 1
ATOM 509 N N . TYR A 1 67 ? -3.106 0.390 -4.858 1.00 98.75 67 TYR A N 1
ATOM 510 C CA . TYR A 1 67 ? -1.933 1.106 -5.348 1.00 98.75 67 TYR A CA 1
ATOM 511 C C . TYR A 1 67 ? -1.372 0.520 -6.641 1.00 98.75 67 TYR A C 1
ATOM 513 O O . TYR A 1 67 ? -1.535 -0.661 -6.940 1.00 98.75 67 TYR A O 1
ATOM 521 N N . THR A 1 68 ? -0.642 1.361 -7.369 1.00 98.69 68 THR A N 1
ATOM 522 C CA . THR A 1 68 ? 0.258 0.958 -8.452 1.00 98.69 68 THR A CA 1
ATOM 523 C C . THR A 1 68 ? 1.633 1.544 -8.178 1.00 98.69 68 THR A C 1
ATOM 525 O O . THR A 1 68 ? 1.767 2.723 -7.835 1.00 98.69 68 THR A O 1
ATOM 528 N N . CYS A 1 69 ? 2.652 0.706 -8.319 1.00 98.75 69 CYS A N 1
ATOM 529 C CA . CYS A 1 69 ? 4.028 1.020 -7.980 1.00 98.75 69 CYS A CA 1
ATOM 530 C C . CYS A 1 69 ? 4.965 0.490 -9.067 1.00 98.75 69 CYS A C 1
ATOM 532 O O . CYS A 1 69 ? 4.852 -0.667 -9.474 1.00 98.75 69 CYS A O 1
ATOM 534 N N . HIS A 1 70 ? 5.897 1.331 -9.510 1.00 98.50 70 HIS A N 1
ATOM 535 C CA . HIS A 1 70 ? 7.008 0.934 -10.369 1.00 98.50 70 HIS A CA 1
ATOM 536 C C . HIS A 1 70 ? 8.319 1.136 -9.629 1.00 98.50 70 HIS A C 1
ATOM 538 O O . HIS A 1 70 ? 8.510 2.150 -8.954 1.00 98.50 70 HIS A O 1
ATOM 544 N N . THR A 1 71 ? 9.219 0.179 -9.785 1.00 98.38 71 THR A N 1
ATOM 545 C CA . THR A 1 71 ? 10.551 0.197 -9.201 1.00 98.38 71 THR A CA 1
ATOM 546 C C . THR A 1 71 ? 11.621 0.262 -10.278 1.00 98.38 71 THR 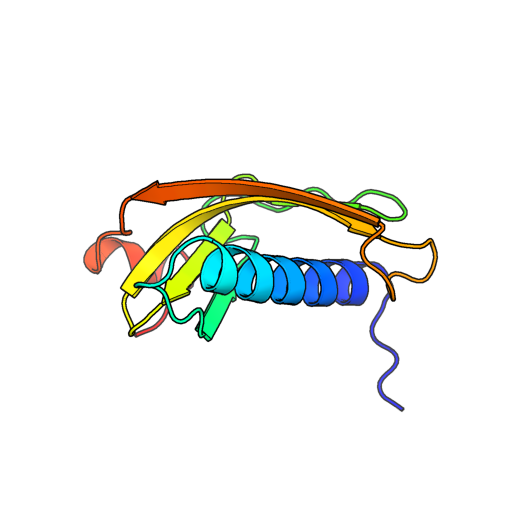A C 1
ATOM 548 O O . THR A 1 71 ? 11.364 -0.043 -11.444 1.00 98.38 71 THR A O 1
ATOM 551 N N . SER A 1 72 ? 12.855 0.513 -9.850 1.00 97.56 72 SER A N 1
ATOM 552 C CA . SER A 1 72 ? 14.040 0.185 -10.634 1.00 97.56 72 SER A CA 1
ATOM 553 C C . SER A 1 72 ? 14.032 -1.298 -11.044 1.00 97.56 72 SER A C 1
ATOM 555 O O . SER A 1 72 ? 13.370 -2.136 -10.423 1.00 97.56 72 SER A O 1
ATOM 557 N N . ALA A 1 73 ? 14.792 -1.657 -12.082 1.00 95.44 73 ALA A N 1
ATOM 558 C CA . ALA A 1 73 ? 14.834 -3.029 -12.610 1.00 95.44 73 ALA A CA 1
ATOM 559 C C . ALA A 1 73 ? 15.320 -4.078 -11.588 1.00 95.44 73 ALA A C 1
ATOM 561 O O . ALA A 1 73 ? 15.017 -5.262 -11.706 1.00 95.44 73 ALA A O 1
ATOM 562 N N . ASP A 1 74 ? 16.074 -3.653 -10.574 1.00 93.31 74 ASP A N 1
ATOM 563 C CA . ASP A 1 74 ? 16.490 -4.494 -9.454 1.00 93.31 74 ASP A CA 1
ATOM 564 C C . ASP A 1 74 ? 15.505 -4.450 -8.270 1.00 93.31 74 ASP A C 1
ATOM 566 O O . ASP A 1 74 ? 15.777 -5.038 -7.227 1.00 93.31 74 ASP A O 1
ATOM 570 N N . GLY A 1 75 ? 14.367 -3.768 -8.388 1.00 94.56 75 GLY A N 1
ATOM 571 C CA . GLY A 1 75 ? 13.354 -3.678 -7.340 1.00 94.56 75 GLY A CA 1
ATOM 572 C C . GLY A 1 75 ? 13.818 -2.949 -6.079 1.00 94.56 75 GLY A C 1
ATOM 573 O O . GLY A 1 75 ? 13.243 -3.177 -5.018 1.00 94.56 75 GLY A O 1
ATOM 574 N N . MET A 1 76 ? 14.894 -2.157 -6.135 1.00 93.06 76 MET A N 1
ATOM 575 C CA . MET A 1 76 ? 15.488 -1.528 -4.950 1.00 93.06 76 MET A CA 1
ATOM 576 C C . MET A 1 76 ? 14.932 -0.137 -4.662 1.00 93.06 76 MET A C 1
ATOM 578 O O . MET A 1 76 ? 14.726 0.183 -3.485 1.00 93.06 76 MET A O 1
ATOM 582 N N . ASP A 1 77 ? 14.673 0.639 -5.709 1.00 96.56 77 ASP A N 1
ATOM 583 C CA . ASP A 1 77 ? 14.166 2.005 -5.635 1.00 96.56 77 ASP A CA 1
ATOM 584 C C . ASP A 1 77 ? 12.750 2.072 -6.203 1.00 96.56 77 ASP A C 1
ATOM 586 O O . ASP A 1 77 ? 12.405 1.311 -7.103 1.00 96.56 77 ASP A O 1
ATOM 590 N N . VAL A 1 78 ? 11.915 2.961 -5.661 1.00 98.19 78 VAL A N 1
ATOM 591 C CA . VAL A 1 78 ? 10.558 3.194 -6.174 1.00 98.19 78 VAL A CA 1
ATOM 592 C C . VAL A 1 78 ? 10.572 4.435 -7.056 1.00 98.19 78 VAL A C 1
ATOM 594 O O . VAL A 1 78 ? 10.741 5.545 -6.551 1.00 98.19 78 VAL A O 1
ATOM 597 N N . ASP A 1 79 ? 10.352 4.235 -8.352 1.00 98.00 79 ASP A N 1
ATOM 598 C CA . ASP A 1 79 ? 10.366 5.289 -9.367 1.00 98.00 79 ASP A CA 1
ATOM 599 C C . ASP A 1 79 ? 9.041 6.052 -9.395 1.00 98.00 79 ASP A C 1
ATOM 601 O O . ASP A 1 79 ? 9.011 7.283 -9.431 1.00 98.00 79 ASP A O 1
ATOM 605 N N . THR A 1 80 ? 7.921 5.323 -9.358 1.00 98.38 80 THR A N 1
ATOM 606 C CA . THR A 1 80 ? 6.582 5.921 -9.313 1.00 98.38 80 THR A CA 1
ATOM 607 C C . THR A 1 80 ? 5.682 5.169 -8.348 1.00 98.38 80 THR A C 1
ATOM 609 O O .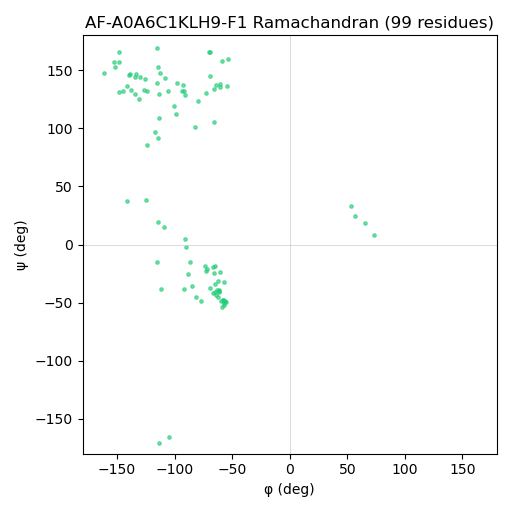 THR A 1 80 ? 5.788 3.955 -8.171 1.00 98.38 80 THR A O 1
ATOM 612 N N . PHE A 1 81 ? 4.789 5.912 -7.701 1.00 98.69 81 PHE A N 1
ATOM 613 C CA . PHE A 1 81 ? 3.833 5.365 -6.754 1.00 98.69 81 PHE A CA 1
ATOM 614 C C . PHE A 1 81 ? 2.551 6.191 -6.787 1.00 98.69 81 PHE A C 1
ATOM 616 O O . PHE A 1 81 ? 2.601 7.417 -6.702 1.00 98.69 81 PHE A O 1
ATOM 623 N N . SER A 1 82 ? 1.417 5.510 -6.889 1.00 98.56 82 SER A N 1
ATOM 624 C CA . SER A 1 82 ? 0.082 6.101 -6.801 1.00 98.56 82 SER A CA 1
ATOM 625 C C . SER A 1 82 ? -0.818 5.176 -6.000 1.00 98.56 82 SER A C 1
ATOM 627 O O . SER A 1 82 ? -0.656 3.957 -6.068 1.00 98.56 82 SER A O 1
ATOM 629 N N . TYR A 1 83 ? -1.747 5.742 -5.236 1.00 98.81 83 TYR A N 1
ATOM 630 C CA . TYR A 1 83 ? -2.649 4.964 -4.400 1.00 98.81 83 TYR A CA 1
ATOM 631 C C . TYR A 1 83 ? -4.012 5.635 -4.256 1.00 98.81 83 TYR A C 1
ATOM 633 O O . TYR A 1 83 ? -4.193 6.808 -4.575 1.00 98.81 83 TYR A O 1
ATOM 641 N N . THR A 1 84 ? -4.979 4.870 -3.769 1.00 98.75 84 THR A N 1
ATOM 642 C CA . THR A 1 84 ? -6.261 5.366 -3.272 1.00 98.75 84 THR A CA 1
ATOM 643 C C . THR A 1 84 ? -6.512 4.736 -1.915 1.00 98.75 84 THR A C 1
ATOM 645 O O . THR A 1 84 ? -6.484 3.510 -1.793 1.00 98.75 84 THR A O 1
ATOM 648 N N . LEU A 1 85 ? -6.747 5.579 -0.912 1.00 98.62 85 LEU A N 1
ATOM 649 C CA . LEU A 1 85 ? -7.162 5.166 0.421 1.00 98.62 85 LEU A CA 1
ATOM 650 C C . LEU A 1 85 ? -8.692 5.148 0.490 1.00 98.62 85 LEU A C 1
ATOM 652 O O . LEU A 1 85 ? -9.351 6.113 0.100 1.00 98.62 85 LEU A O 1
ATOM 656 N N . GLY A 1 86 ? -9.243 4.032 0.950 1.00 98.06 86 GLY A N 1
ATOM 657 C CA . GLY A 1 86 ? -10.673 3.822 1.124 1.00 98.06 86 GLY A CA 1
ATOM 658 C C . GLY A 1 86 ? -11.108 3.874 2.586 1.00 98.06 86 GLY A C 1
ATOM 659 O O . GLY A 1 86 ? -10.383 4.331 3.468 1.00 98.06 86 GLY A O 1
ATOM 660 N N . ALA A 1 87 ? -12.328 3.399 2.830 1.00 98.00 87 ALA A N 1
ATOM 661 C CA . ALA A 1 87 ? -12.904 3.326 4.166 1.00 98.00 87 ALA A CA 1
ATOM 662 C C . ALA A 1 87 ? -12.208 2.274 5.049 1.00 98.00 87 ALA A C 1
ATOM 664 O O . ALA A 1 87 ? -11.490 1.397 4.560 1.00 98.00 87 ALA A O 1
ATOM 665 N N . GLU A 1 88 ? -12.467 2.358 6.352 1.00 98.12 88 GLU A N 1
ATOM 666 C CA . GLU A 1 88 ? -12.104 1.317 7.311 1.00 98.12 88 GLU A CA 1
ATOM 667 C C . GLU A 1 88 ? -12.794 -0.013 6.955 1.00 98.12 88 GLU A C 1
ATOM 669 O O . GLU A 1 88 ? -13.973 -0.041 6.595 1.00 98.12 88 GLU A O 1
ATOM 674 N N . VAL A 1 89 ? -12.051 -1.112 7.063 1.00 98.25 89 VAL A N 1
ATOM 675 C CA . VAL A 1 89 ? -12.541 -2.479 6.897 1.00 98.25 89 VAL A CA 1
ATOM 676 C C . VAL A 1 89 ? -13.231 -2.913 8.194 1.00 98.25 89 VAL A C 1
ATOM 678 O O . VAL A 1 89 ? -12.573 -2.935 9.241 1.00 98.25 89 VAL A O 1
ATOM 681 N N . PRO A 1 90 ? -14.510 -3.329 8.158 1.00 97.38 90 PRO A N 1
ATOM 682 C CA . PRO A 1 90 ? -15.199 -3.859 9.329 1.00 97.38 90 PRO A CA 1
ATOM 683 C C . PRO A 1 90 ? -14.438 -5.026 9.963 1.00 97.38 90 PRO A C 1
ATOM 685 O O . PRO A 1 90 ? -13.976 -5.933 9.274 1.00 97.38 90 PRO A O 1
ATOM 688 N N . ARG A 1 91 ? -14.334 -5.034 11.297 1.00 95.44 91 ARG A N 1
ATOM 689 C CA . ARG A 1 91 ? -13.573 -6.056 12.039 1.00 95.44 91 ARG A CA 1
ATOM 690 C C . ARG A 1 91 ? -14.031 -7.489 11.761 1.00 95.44 91 ARG A C 1
ATOM 692 O O . ARG A 1 91 ? -13.208 -8.402 11.772 1.00 95.44 91 ARG A O 1
ATOM 699 N N . ASP A 1 92 ? -15.319 -7.670 11.492 1.00 96.69 92 ASP A N 1
ATOM 700 C CA . ASP A 1 92 ? -15.906 -8.975 11.177 1.00 96.69 92 ASP A CA 1
ATOM 701 C C . ASP A 1 92 ? -15.380 -9.548 9.846 1.00 96.69 92 ASP A C 1
ATOM 703 O O . ASP A 1 92 ? -15.309 -10.767 9.691 1.00 96.69 92 ASP A O 1
ATOM 707 N N . ASP A 1 93 ? -14.908 -8.692 8.934 1.00 95.56 93 ASP A N 1
ATOM 708 C CA . ASP A 1 93 ? -14.383 -9.101 7.629 1.00 95.56 93 ASP A CA 1
ATOM 709 C C . ASP A 1 93 ? -12.889 -9.472 7.683 1.00 95.56 93 ASP A C 1
ATOM 711 O O . ASP A 1 93 ? -12.371 -10.130 6.783 1.00 95.56 93 ASP A O 1
ATOM 715 N N . TRP A 1 94 ? -12.168 -9.109 8.750 1.00 96.62 94 TRP A N 1
ATOM 716 C CA . TRP A 1 94 ? -10.701 -9.201 8.792 1.00 96.62 94 TRP A CA 1
ATOM 717 C C . TRP A 1 94 ? -10.173 -10.614 8.543 1.00 96.62 94 TRP A C 1
ATOM 719 O O . TRP A 1 94 ? -9.293 -10.824 7.706 1.00 96.62 94 TRP A O 1
ATOM 729 N N . SER A 1 95 ? -10.757 -11.599 9.226 1.00 94.56 95 SER A N 1
ATOM 730 C CA . SER A 1 95 ? -10.318 -12.995 9.130 1.00 94.56 95 SER A CA 1
ATOM 731 C C . SER A 1 95 ? -10.460 -13.578 7.720 1.00 94.56 95 SER A C 1
ATOM 733 O O . SER A 1 95 ? -9.636 -14.395 7.314 1.00 94.56 95 SER A O 1
ATOM 735 N N . ALA A 1 96 ? -11.459 -13.126 6.954 1.00 94.69 96 ALA A N 1
ATOM 736 C CA . ALA A 1 96 ? -11.684 -13.567 5.581 1.00 94.69 96 ALA A CA 1
ATOM 737 C C . ALA A 1 96 ? -10.629 -13.014 4.606 1.00 94.69 96 ALA A C 1
ATOM 739 O O . ALA A 1 96 ? -10.409 -13.595 3.546 1.00 94.69 96 ALA A O 1
ATOM 740 N N . HIS A 1 97 ? -9.953 -11.928 4.988 1.00 95.06 97 HIS A N 1
ATOM 741 C CA . HIS A 1 97 ? -9.017 -11.172 4.154 1.00 95.06 97 HIS A CA 1
ATOM 742 C C . HIS A 1 97 ? -7.570 -11.231 4.663 1.00 95.06 97 HIS A C 1
ATOM 744 O O . HIS A 1 97 ? -6.740 -10.405 4.293 1.00 95.06 97 HIS A O 1
ATOM 750 N N . SER A 1 98 ? -7.252 -12.221 5.508 1.00 94.62 98 SER A N 1
ATOM 751 C CA . SER A 1 98 ? -5.932 -12.386 6.143 1.00 94.62 98 SER A CA 1
ATOM 752 C C . SER A 1 98 ? -5.479 -11.168 6.960 1.00 94.62 98 SER A C 1
ATOM 754 O O . SER A 1 98 ? -4.286 -10.965 7.170 1.00 94.62 98 SER A O 1
ATOM 756 N N . LEU A 1 99 ? -6.430 -10.363 7.436 1.00 95.25 99 LEU A N 1
ATOM 757 C CA . LEU A 1 99 ? -6.167 -9.208 8.282 1.00 95.25 99 LEU A CA 1
ATOM 758 C C . LEU A 1 99 ? -6.243 -9.645 9.744 1.00 95.25 99 LEU A C 1
ATOM 760 O O . LEU A 1 99 ? -7.177 -10.339 10.156 1.00 95.25 99 LEU A O 1
ATOM 764 N N . VAL A 1 100 ? -5.243 -9.261 10.533 1.00 92.19 100 VAL A N 1
ATOM 765 C CA . VAL A 1 100 ? -5.127 -9.678 11.936 1.00 92.19 100 VAL A CA 1
ATOM 766 C C . VAL A 1 100 ? -5.268 -8.495 12.898 1.00 92.19 100 VAL A C 1
ATOM 768 O O . VAL A 1 100 ? -4.975 -7.360 12.507 1.00 92.19 100 VAL A O 1
ATOM 771 N N . PRO A 1 101 ? -5.733 -8.742 14.140 1.00 87.38 101 PRO A N 1
ATOM 772 C CA . PRO A 1 101 ? -5.838 -7.723 15.179 1.00 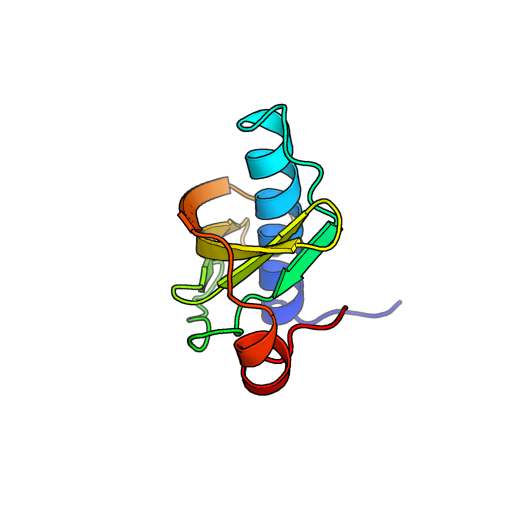87.38 101 PRO A CA 1
ATOM 773 C C . PRO A 1 101 ? -4.547 -7.036 15.591 1.00 87.38 101 PRO A C 1
ATOM 775 O O . PRO A 1 101 ? -3.446 -7.593 15.400 1.00 87.38 101 PRO A O 1
#

Organism: Xanthobacter autotrophicus (NCBI:txid280)

InterPro domains:
  IPR009273 Protein of unknown function DUF930 [PF06059] (3-99)